Protein AF-A0ABD5YDN0-F1 (afdb_monomer)

Mean predicted aligned error: 12.21 Å

Structure (mmCIF, N/CA/C/O backbone):
data_AF-A0ABD5YDN0-F1
#
_entry.id   AF-A0ABD5YDN0-F1
#
loop_
_atom_site.group_PDB
_atom_site.id
_atom_site.type_symbol
_atom_site.label_atom_id
_atom_site.label_alt_id
_atom_site.label_comp_id
_atom_site.label_asym_id
_atom_site.label_entity_id
_atom_site.label_seq_id
_atom_site.pdbx_PDB_ins_code
_atom_site.Cartn_x
_atom_site.Cartn_y
_atom_site.Cartn_z
_atom_site.occupancy
_atom_site.B_iso_or_equiv
_atom_site.auth_seq_id
_atom_site.auth_comp_id
_atom_site.auth_asym_id
_atom_site.auth_atom_id
_atom_site.pdbx_PDB_model_num
ATOM 1 N N . MET A 1 1 ? 51.843 25.763 -22.630 1.00 38.69 1 MET A N 1
ATOM 2 C CA . MET A 1 1 ? 51.380 25.462 -21.257 1.00 38.69 1 MET A CA 1
ATOM 3 C C . MET A 1 1 ? 50.595 24.166 -21.299 1.00 38.69 1 MET A C 1
ATOM 5 O O . MET A 1 1 ? 49.550 24.118 -21.930 1.00 38.69 1 MET A O 1
ATOM 9 N N . SER A 1 2 ? 51.162 23.115 -20.710 1.00 50.69 2 SER A N 1
ATOM 10 C CA . SER A 1 2 ? 50.565 21.782 -20.612 1.00 50.69 2 SER A CA 1
ATOM 11 C C . SER A 1 2 ? 49.393 21.815 -19.627 1.00 50.69 2 SER A C 1
ATOM 13 O O . SER A 1 2 ? 49.570 22.249 -18.488 1.00 50.69 2 SER A O 1
ATOM 15 N N . LYS A 1 3 ? 48.198 21.399 -20.056 1.00 48.66 3 LYS A N 1
ATOM 16 C CA . LYS A 1 3 ? 47.068 21.133 -19.157 1.00 48.66 3 LYS A CA 1
ATOM 17 C C . LYS A 1 3 ? 46.833 19.626 -19.145 1.00 48.66 3 LYS A C 1
ATOM 19 O O . LYS A 1 3 ? 46.630 19.019 -20.189 1.00 48.66 3 LYS A O 1
ATOM 24 N N . ARG A 1 4 ? 46.952 19.051 -17.946 1.00 50.53 4 ARG A N 1
ATOM 25 C CA . ARG A 1 4 ? 46.818 17.620 -17.650 1.00 50.53 4 ARG A CA 1
ATOM 26 C C . ARG A 1 4 ? 45.435 17.094 -18.068 1.00 50.53 4 ARG A C 1
ATOM 28 O O . ARG A 1 4 ? 44.464 17.839 -17.916 1.00 50.53 4 ARG A O 1
ATOM 35 N N . PRO A 1 5 ? 45.324 15.830 -18.508 1.00 43.91 5 PRO A N 1
ATOM 36 C CA . PRO A 1 5 ? 44.031 15.192 -18.701 1.00 43.91 5 PRO A CA 1
ATOM 37 C C . PRO A 1 5 ? 43.364 14.963 -17.338 1.00 43.91 5 PRO A C 1
ATOM 39 O O . PRO A 1 5 ? 44.002 14.517 -16.382 1.00 43.91 5 PRO A O 1
ATOM 42 N N . LYS A 1 6 ? 42.082 15.322 -17.242 1.00 49.22 6 LYS A N 1
ATOM 43 C CA . LYS A 1 6 ? 41.211 14.899 -16.148 1.00 49.22 6 LYS A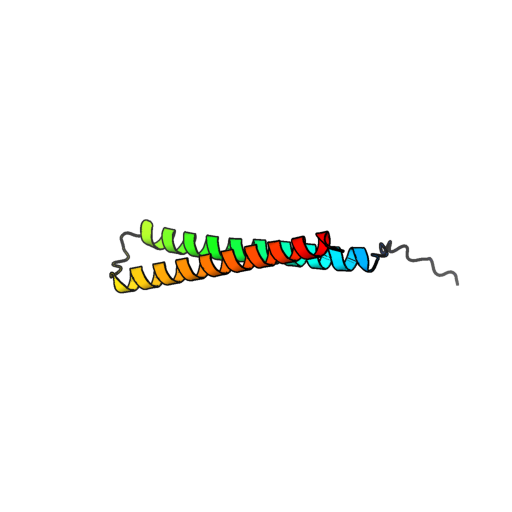 CA 1
ATOM 44 C C . LYS A 1 6 ? 40.757 13.479 -16.469 1.00 49.22 6 LYS A C 1
ATOM 46 O O . LYS A 1 6 ? 39.771 13.315 -17.176 1.00 49.22 6 LYS A O 1
ATOM 51 N N . ASP A 1 7 ? 41.447 12.482 -15.926 1.00 46.34 7 ASP A N 1
ATOM 52 C CA . ASP A 1 7 ? 40.871 11.144 -15.765 1.00 46.34 7 ASP A CA 1
ATOM 53 C C . ASP A 1 7 ? 39.806 11.211 -14.660 1.00 46.34 7 ASP A C 1
ATOM 55 O O . ASP A 1 7 ? 39.988 10.761 -13.532 1.00 46.34 7 ASP A O 1
ATOM 59 N N . GLY A 1 8 ? 38.684 11.854 -14.982 1.00 47.00 8 GLY A N 1
ATOM 60 C CA . GLY A 1 8 ? 37.403 11.469 -14.424 1.00 47.00 8 GLY A CA 1
ATOM 61 C C . GLY A 1 8 ? 36.976 10.271 -15.246 1.00 47.00 8 GLY A C 1
ATOM 62 O O . GLY A 1 8 ? 36.593 10.431 -16.400 1.00 47.00 8 GLY A O 1
ATOM 63 N N . ARG A 1 9 ? 37.137 9.075 -14.684 1.00 46.47 9 ARG A N 1
ATOM 64 C CA . ARG A 1 9 ? 36.693 7.819 -15.282 1.00 46.47 9 ARG A CA 1
ATOM 65 C C . ARG A 1 9 ? 35.159 7.824 -15.280 1.00 46.47 9 ARG A C 1
ATOM 67 O O . ARG A 1 9 ? 34.539 7.215 -14.421 1.00 46.47 9 ARG A O 1
ATOM 74 N N . GLY A 1 10 ? 34.568 8.612 -16.176 1.00 51.09 10 GLY A N 1
ATOM 75 C CA . GLY A 1 10 ? 33.171 8.488 -16.545 1.00 51.09 10 GLY A CA 1
ATOM 76 C C . GLY A 1 10 ? 33.060 7.157 -17.258 1.00 51.09 10 GLY A C 1
ATOM 77 O O . GLY A 1 10 ? 33.602 7.001 -18.351 1.00 51.09 10 GLY A O 1
ATOM 78 N N . VAL A 1 11 ? 32.474 6.174 -16.581 1.00 59.81 11 VAL A N 1
ATOM 79 C CA . VAL A 1 11 ? 32.034 4.951 -17.243 1.00 59.81 11 VAL A CA 1
ATOM 80 C C . VAL A 1 11 ? 31.019 5.420 -18.277 1.00 59.81 11 VAL A C 1
ATOM 82 O O . VAL A 1 11 ? 30.032 6.058 -17.920 1.00 59.81 11 VAL A O 1
ATOM 85 N N . ALA A 1 12 ? 31.344 5.238 -19.554 1.00 58.66 12 ALA A N 1
ATOM 86 C CA . ALA A 1 12 ? 30.398 5.494 -20.622 1.00 58.66 12 ALA A CA 1
ATOM 87 C C . ALA A 1 12 ? 29.342 4.396 -20.509 1.00 58.66 12 ALA A C 1
ATOM 89 O O . ALA A 1 12 ? 29.602 3.269 -20.913 1.00 58.66 12 ALA A O 1
ATOM 90 N N . VAL A 1 13 ? 28.229 4.728 -19.862 1.00 60.09 13 VAL A N 1
ATOM 91 C CA . VAL A 1 13 ? 27.030 3.896 -19.825 1.00 60.09 13 VAL A CA 1
ATOM 92 C C . VAL A 1 13 ? 26.455 3.926 -21.237 1.00 60.09 13 VAL A C 1
ATOM 94 O O . VAL A 1 13 ? 26.301 4.997 -21.835 1.00 60.09 13 VAL A O 1
ATOM 97 N N . THR A 1 14 ? 26.278 2.751 -21.825 1.00 72.00 14 THR A N 1
ATOM 98 C CA . THR A 1 14 ? 25.592 2.600 -23.111 1.00 72.00 14 THR A CA 1
ATOM 99 C C . THR A 1 14 ? 24.101 2.900 -22.941 1.00 72.00 14 THR A C 1
ATOM 101 O O . THR A 1 14 ? 23.591 2.827 -21.834 1.00 72.00 14 THR A O 1
ATOM 104 N N . ALA A 1 15 ? 23.386 3.250 -24.015 1.00 70.69 15 ALA A N 1
ATOM 105 C CA . ALA A 1 15 ? 21.948 3.532 -23.915 1.00 70.69 15 ALA A CA 1
ATOM 106 C C . ALA A 1 15 ? 21.156 2.336 -23.346 1.00 70.69 15 ALA A C 1
ATOM 108 O O . ALA A 1 15 ? 20.262 2.530 -22.541 1.00 70.69 15 ALA A O 1
ATOM 109 N N . GLU A 1 16 ? 21.564 1.110 -23.686 1.00 67.31 16 GLU A N 1
ATOM 110 C CA . GLU A 1 16 ? 20.978 -0.135 -23.169 1.00 67.31 16 GLU A CA 1
ATOM 111 C C . GLU A 1 16 ? 21.235 -0.316 -21.659 1.00 67.31 16 GLU A C 1
ATOM 113 O O . GLU A 1 16 ? 20.367 -0.782 -20.930 1.00 67.31 16 GLU A O 1
ATOM 118 N N . GLU A 1 17 ? 22.415 0.078 -21.164 1.00 69.69 17 GLU A N 1
ATOM 119 C CA . GLU A 1 17 ? 22.713 0.074 -19.724 1.00 69.69 17 GLU A CA 1
ATOM 120 C C . GLU A 1 17 ? 21.998 1.212 -18.974 1.00 69.69 17 GLU A C 1
ATOM 122 O O . GLU A 1 17 ? 21.726 1.065 -17.787 1.00 69.69 17 GLU A O 1
ATOM 127 N N . ASP A 1 18 ? 21.713 2.341 -19.631 1.00 77.31 18 ASP A N 1
ATOM 128 C CA . ASP A 1 18 ? 20.966 3.468 -19.049 1.00 77.31 18 ASP A CA 1
ATOM 129 C C . ASP A 1 18 ? 19.480 3.105 -18.894 1.00 77.31 18 ASP A C 1
ATOM 131 O O . ASP A 1 18 ? 18.919 3.289 -17.815 1.00 77.31 18 ASP A O 1
ATOM 135 N N . ASP A 1 19 ? 18.890 2.480 -19.921 1.00 72.88 19 ASP A N 1
ATOM 136 C CA . ASP A 1 19 ? 17.514 1.968 -19.894 1.00 72.88 19 ASP A CA 1
ATOM 137 C C . ASP A 1 19 ? 17.346 0.886 -18.809 1.00 72.88 19 ASP A C 1
ATOM 139 O O . ASP A 1 19 ? 16.431 0.967 -17.990 1.00 72.88 19 ASP A O 1
ATOM 143 N N . ALA A 1 20 ? 18.280 -0.070 -18.711 1.00 74.31 20 ALA A N 1
ATOM 144 C CA . ALA A 1 20 ? 18.248 -1.102 -17.669 1.00 74.31 20 ALA A CA 1
ATOM 145 C C . ALA A 1 20 ? 18.352 -0.513 -16.246 1.00 74.31 20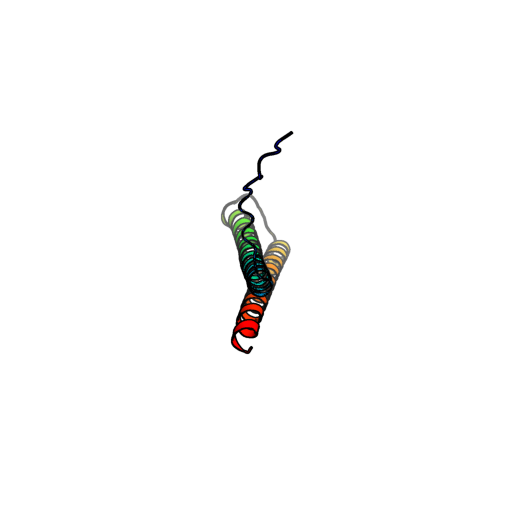 ALA A C 1
ATOM 147 O O . ALA A 1 20 ? 17.684 -0.974 -15.319 1.00 74.31 20 ALA A O 1
ATOM 148 N N . LEU A 1 21 ? 19.164 0.535 -16.055 1.00 82.62 21 LEU A N 1
ATOM 149 C CA . LEU A 1 21 ? 19.266 1.240 -14.772 1.00 82.62 21 LEU A CA 1
ATOM 150 C C . LEU A 1 21 ? 17.990 2.026 -14.437 1.00 82.62 21 LEU A C 1
ATOM 152 O O . LEU A 1 21 ? 17.642 2.148 -13.257 1.00 82.62 21 LEU A O 1
ATOM 156 N N . GLU A 1 22 ? 17.301 2.566 -15.444 1.00 81.62 22 GLU A N 1
ATOM 157 C CA . GLU A 1 22 ? 16.008 3.230 -15.273 1.00 81.62 22 GLU A CA 1
ATOM 158 C C . GLU A 1 22 ? 14.922 2.225 -14.863 1.00 81.62 22 GLU A C 1
ATOM 160 O O . GLU A 1 22 ? 14.202 2.481 -13.888 1.00 81.62 22 GLU A O 1
ATOM 165 N N . THR A 1 23 ? 14.861 1.054 -15.509 1.00 79.50 23 THR A N 1
ATOM 166 C CA . THR A 1 23 ? 13.958 -0.041 -15.119 1.00 79.50 23 THR A CA 1
ATOM 167 C C . THR A 1 23 ? 14.250 -0.531 -13.701 1.00 79.50 23 THR A C 1
ATOM 169 O O . THR A 1 23 ? 13.337 -0.593 -12.869 1.00 79.50 23 THR A O 1
ATOM 172 N N . ASP A 1 24 ? 15.518 -0.808 -13.376 1.00 82.75 24 ASP A N 1
ATOM 173 C CA . ASP A 1 24 ? 15.944 -1.239 -12.039 1.00 82.75 24 ASP A CA 1
ATOM 174 C C . ASP A 1 24 ? 15.524 -0.225 -10.967 1.00 82.75 24 ASP A C 1
ATOM 176 O O . ASP A 1 24 ? 14.996 -0.585 -9.908 1.00 82.75 24 ASP A O 1
ATOM 180 N N . TRP A 1 25 ? 15.723 1.067 -11.236 1.00 87.56 25 TRP A N 1
ATOM 181 C CA . TRP A 1 25 ? 15.320 2.123 -10.317 1.00 87.56 25 TRP A CA 1
ATOM 182 C C . TRP A 1 25 ? 13.801 2.205 -10.153 1.00 87.56 25 TRP A C 1
ATOM 184 O O . TRP A 1 25 ? 13.327 2.353 -9.022 1.00 87.56 25 TRP A O 1
ATOM 194 N N . ALA A 1 26 ? 13.033 2.076 -11.237 1.00 83.75 26 ALA A N 1
ATOM 195 C CA . ALA A 1 26 ? 11.574 2.066 -11.189 1.00 83.75 26 ALA A CA 1
ATOM 196 C C . ALA A 1 26 ? 11.048 0.893 -10.345 1.00 83.75 26 ALA A C 1
ATOM 198 O O . ALA A 1 26 ? 10.211 1.096 -9.462 1.00 83.75 26 ALA A O 1
ATOM 199 N N . VAL A 1 27 ? 11.607 -0.307 -10.529 1.00 81.19 27 VAL A N 1
ATOM 200 C CA . VAL A 1 27 ? 11.277 -1.499 -9.732 1.00 81.19 27 VAL A CA 1
ATOM 201 C C . VAL A 1 27 ? 11.607 -1.285 -8.253 1.00 81.19 27 VAL A C 1
ATOM 203 O O . VAL A 1 27 ? 10.761 -1.524 -7.386 1.00 81.19 27 VAL A O 1
ATOM 206 N N . ILE A 1 28 ? 12.812 -0.795 -7.941 1.00 87.94 28 ILE A N 1
ATOM 207 C CA . ILE A 1 28 ? 13.226 -0.499 -6.560 1.00 87.94 28 ILE A CA 1
ATOM 208 C C . ILE A 1 28 ? 12.289 0.533 -5.927 1.00 87.94 28 ILE A C 1
ATOM 210 O O . ILE A 1 28 ? 11.885 0.374 -4.773 1.00 87.94 28 ILE A O 1
ATOM 214 N N . LYS A 1 29 ? 11.910 1.573 -6.673 1.00 88.12 29 LYS A N 1
ATOM 215 C CA . LYS A 1 29 ? 10.986 2.604 -6.199 1.00 88.12 29 LYS A CA 1
ATOM 216 C C . LYS A 1 29 ? 9.613 2.037 -5.861 1.00 88.12 29 LYS A C 1
ATOM 218 O O . LYS A 1 29 ? 9.151 2.286 -4.750 1.00 88.12 29 LYS A O 1
ATOM 223 N N . SER A 1 30 ? 9.025 1.230 -6.741 1.00 83.69 30 SER A N 1
ATOM 224 C CA . SER A 1 30 ? 7.744 0.562 -6.482 1.00 83.69 30 SER A CA 1
ATOM 225 C C . SER A 1 30 ? 7.798 -0.352 -5.253 1.00 83.69 30 SER A C 1
ATOM 227 O O . SER A 1 30 ? 6.860 -0.384 -4.458 1.00 83.69 30 SER A O 1
ATOM 229 N N . LEU A 1 31 ? 8.908 -1.069 -5.046 1.00 82.50 31 LEU A N 1
ATOM 230 C CA . LEU A 1 31 ? 9.091 -1.918 -3.863 1.00 82.50 31 LEU A CA 1
ATOM 231 C C . LEU A 1 31 ? 9.193 -1.110 -2.561 1.00 82.50 31 LEU A C 1
ATOM 233 O O . LEU A 1 31 ? 8.626 -1.517 -1.544 1.00 82.50 31 LEU A O 1
ATOM 237 N N . ILE A 1 32 ? 9.902 0.022 -2.588 1.00 90.31 32 ILE A N 1
ATOM 238 C CA . ILE A 1 32 ? 10.003 0.937 -1.444 1.00 90.31 32 ILE A CA 1
ATOM 239 C C . ILE A 1 32 ? 8.621 1.500 -1.0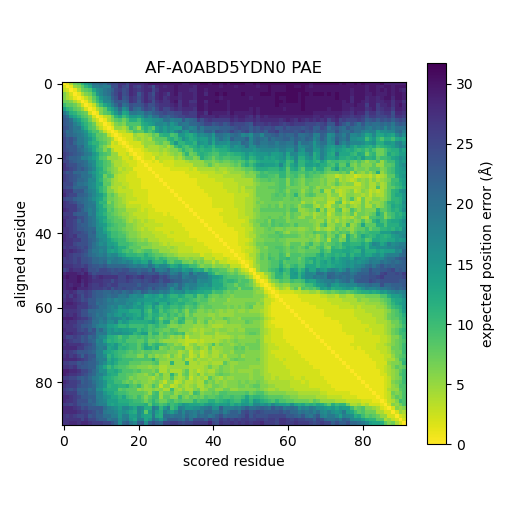97 1.00 90.31 32 ILE A C 1
ATOM 241 O O . ILE A 1 32 ? 8.220 1.439 0.065 1.00 90.31 32 ILE A O 1
ATOM 245 N N . ASP A 1 33 ? 7.868 1.973 -2.091 1.00 84.75 33 ASP A N 1
ATOM 246 C CA . ASP A 1 33 ? 6.548 2.578 -1.875 1.00 84.75 33 ASP A CA 1
ATOM 247 C C . ASP A 1 33 ? 5.554 1.551 -1.283 1.00 84.75 33 ASP A C 1
ATOM 249 O O . ASP A 1 33 ? 4.860 1.823 -0.296 1.00 84.75 33 ASP A O 1
ATOM 253 N N . ALA A 1 34 ? 5.579 0.304 -1.770 1.00 80.94 34 ALA A N 1
ATOM 254 C CA . ALA A 1 34 ? 4.794 -0.796 -1.204 1.00 80.94 34 ALA A CA 1
ATOM 255 C C . ALA A 1 34 ? 5.147 -1.102 0.272 1.00 80.94 34 ALA A C 1
ATOM 257 O O . ALA A 1 34 ? 4.265 -1.410 1.090 1.00 80.94 34 ALA A O 1
ATOM 258 N N . GLN A 1 35 ? 6.429 -1.014 0.642 1.00 85.62 35 GLN A N 1
ATOM 259 C CA . GLN A 1 35 ? 6.874 -1.166 2.032 1.00 85.62 35 GLN A CA 1
ATOM 260 C C . GLN A 1 35 ? 6.410 -0.010 2.920 1.00 85.62 35 GLN A C 1
ATOM 262 O O . GLN A 1 35 ? 5.955 -0.260 4.039 1.00 85.62 35 GLN A O 1
ATOM 267 N N . GLU A 1 36 ? 6.464 1.231 2.436 1.00 89.69 36 GLU A N 1
ATOM 268 C CA . GLU A 1 36 ? 5.966 2.401 3.167 1.00 89.69 36 GLU A CA 1
ATOM 269 C C . GLU A 1 36 ? 4.467 2.272 3.482 1.00 89.69 36 GLU A C 1
ATOM 271 O O . GLU A 1 36 ? 4.047 2.488 4.623 1.00 89.69 36 GLU A O 1
ATOM 276 N N . HIS A 1 37 ? 3.661 1.818 2.517 1.00 81.56 37 HIS A N 1
ATOM 277 C CA . HIS A 1 37 ? 2.233 1.550 2.717 1.00 81.56 37 HIS A CA 1
ATOM 278 C C . HIS A 1 37 ? 1.958 0.460 3.762 1.00 81.56 37 HIS A C 1
ATOM 280 O O . HIS A 1 37 ? 1.022 0.571 4.566 1.00 81.56 37 HIS A O 1
ATOM 286 N N . THR A 1 38 ? 2.789 -0.582 3.784 1.00 81.06 38 THR A N 1
ATOM 287 C CA . THR A 1 38 ? 2.687 -1.661 4.774 1.00 81.06 38 THR A CA 1
ATOM 288 C C . THR A 1 38 ? 3.049 -1.165 6.174 1.00 81.06 38 THR A C 1
ATOM 290 O O . THR A 1 38 ? 2.306 -1.412 7.125 1.00 81.06 38 THR A O 1
ATOM 293 N N . ASN A 1 39 ? 4.144 -0.414 6.304 1.00 83.38 39 ASN A N 1
ATOM 294 C CA . ASN A 1 39 ? 4.587 0.144 7.581 1.00 83.38 39 ASN A CA 1
ATOM 295 C C . ASN A 1 39 ? 3.551 1.107 8.173 1.00 83.38 39 ASN A C 1
ATOM 297 O O . ASN A 1 39 ? 3.211 0.978 9.346 1.00 83.38 39 ASN A O 1
ATOM 301 N N . ALA A 1 40 ? 2.970 1.995 7.359 1.00 83.75 40 ALA A N 1
ATOM 302 C CA . ALA A 1 40 ? 1.934 2.921 7.820 1.00 83.75 40 ALA A CA 1
ATOM 303 C C . ALA A 1 40 ? 0.695 2.190 8.372 1.00 83.75 40 ALA A C 1
ATOM 305 O O . ALA A 1 40 ? 0.085 2.627 9.349 1.00 83.75 40 ALA A O 1
ATOM 306 N N . SER A 1 41 ? 0.328 1.056 7.769 1.00 75.31 41 SER A N 1
ATOM 307 C CA . SER A 1 41 ? -0.796 0.234 8.233 1.00 75.31 41 SER A CA 1
ATOM 308 C C . SER A 1 41 ? -0.483 -0.458 9.567 1.00 75.31 41 SER A C 1
ATOM 310 O O . SER A 1 41 ? -1.330 -0.494 10.461 1.00 75.31 41 SER A O 1
ATOM 312 N N . LEU A 1 42 ? 0.750 -0.947 9.740 1.00 81.94 42 LEU A N 1
ATOM 313 C CA . LEU A 1 42 ? 1.214 -1.554 10.992 1.00 81.94 42 LEU A CA 1
ATOM 314 C C . LEU A 1 42 ? 1.319 -0.540 12.136 1.00 81.94 42 LEU A C 1
ATOM 316 O O . LEU A 1 42 ? 0.937 -0.861 13.258 1.00 81.94 42 LEU A O 1
ATOM 320 N N . GLU A 1 43 ? 1.801 0.674 11.869 1.00 83.44 43 GLU A N 1
ATOM 321 C CA . GLU A 1 43 ? 1.883 1.746 12.870 1.00 83.44 43 GLU A CA 1
ATOM 322 C C . GLU A 1 43 ? 0.500 2.135 13.394 1.00 83.44 43 GLU A C 1
ATOM 324 O O . GLU A 1 43 ? 0.305 2.241 14.606 1.00 83.44 43 GLU A O 1
ATOM 329 N N . ARG A 1 44 ? -0.482 2.275 12.495 1.00 77.12 44 ARG A N 1
ATOM 330 C CA . ARG A 1 44 ? -1.878 2.529 12.876 1.00 77.12 44 ARG A CA 1
ATOM 331 C C . ARG A 1 44 ? -2.426 1.400 13.740 1.00 77.12 44 ARG A C 1
ATOM 333 O O . ARG A 1 44 ? -2.920 1.658 14.831 1.00 77.12 44 ARG A O 1
ATOM 340 N N . TYR A 1 45 ? -2.262 0.148 13.309 1.00 76.75 45 TYR A N 1
ATOM 341 C CA . TYR A 1 45 ? -2.678 -1.003 14.110 1.00 76.75 45 TYR A CA 1
ATOM 342 C C . TYR A 1 45 ? -2.011 -1.027 15.491 1.00 76.75 45 TYR A C 1
ATOM 344 O O . TYR A 1 45 ? -2.684 -1.271 16.488 1.00 76.75 45 TYR A O 1
ATOM 352 N N . ALA A 1 46 ? -0.707 -0.754 15.568 1.00 78.62 46 ALA A N 1
AT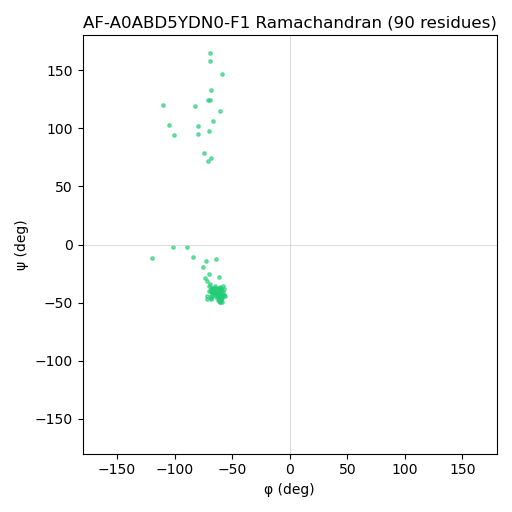OM 353 C CA . ALA A 1 46 ? 0.020 -0.723 16.830 1.00 78.62 46 ALA A CA 1
ATOM 354 C C . ALA A 1 46 ? -0.514 0.367 17.769 1.00 78.62 46 ALA A C 1
ATOM 356 O O . ALA A 1 46 ? -0.674 0.098 18.959 1.00 78.62 46 ALA A O 1
ATOM 357 N N . LEU A 1 47 ? -0.842 1.557 17.252 1.00 75.56 47 LEU A N 1
ATOM 358 C CA . LEU A 1 47 ? -1.495 2.614 18.029 1.00 75.56 47 LEU A CA 1
ATOM 359 C C . LEU A 1 47 ? -2.831 2.136 18.613 1.00 75.56 47 LEU A C 1
ATOM 361 O O . LEU A 1 47 ? -3.067 2.346 19.799 1.00 75.56 47 LEU A O 1
ATOM 365 N N . TYR A 1 48 ? -3.658 1.432 17.833 1.00 68.88 48 TYR A N 1
ATOM 366 C CA . TYR A 1 48 ? -4.956 0.931 18.310 1.00 68.88 48 TYR A CA 1
ATOM 367 C C . TYR A 1 48 ? -4.839 -0.227 19.293 1.00 68.88 48 TYR A C 1
ATOM 369 O O . TYR A 1 48 ? -5.488 -0.230 20.330 1.00 68.88 48 TYR A O 1
ATOM 377 N N . ALA A 1 49 ? -4.020 -1.226 18.977 1.00 71.06 49 ALA A N 1
ATOM 378 C CA . ALA A 1 49 ? -3.962 -2.466 19.740 1.00 71.06 49 ALA A CA 1
ATOM 379 C C . ALA A 1 49 ? -3.274 -2.312 21.106 1.00 71.06 49 ALA A C 1
ATOM 381 O O . ALA A 1 49 ? -3.345 -3.230 21.921 1.00 71.06 49 ALA A O 1
ATOM 382 N N 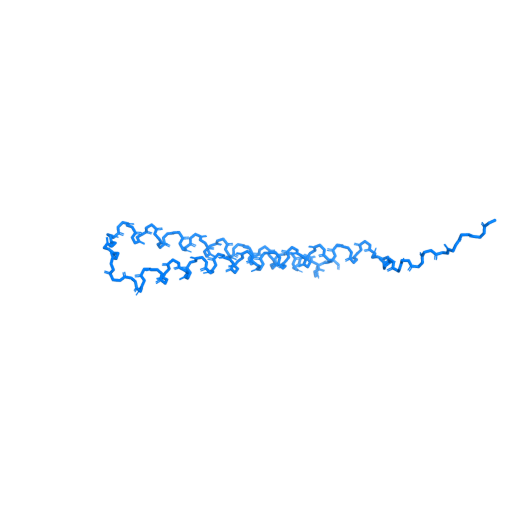. THR A 1 50 ? -2.557 -1.206 21.340 1.00 72.44 50 THR A N 1
ATOM 383 C CA . THR A 1 50 ? -1.702 -1.042 22.530 1.00 72.44 50 THR A CA 1
ATOM 384 C C . THR A 1 50 ? -2.068 0.129 23.435 1.00 72.44 50 THR A C 1
ATOM 386 O O . THR A 1 50 ? -1.538 0.193 24.543 1.00 72.44 50 THR A O 1
ATOM 389 N N . HIS A 1 51 ? -2.945 1.042 23.012 1.00 69.75 51 HIS A N 1
ATOM 390 C CA . HIS A 1 51 ? -3.374 2.164 23.848 1.00 69.75 51 HIS A CA 1
ATOM 391 C C . HIS A 1 51 ? -4.794 1.931 24.384 1.00 69.75 51 HIS A C 1
ATOM 393 O O . HIS A 1 51 ? -5.772 2.157 23.678 1.00 69.75 51 HIS A O 1
ATOM 399 N N . ASP A 1 52 ? -4.891 1.540 25.661 1.00 58.28 52 ASP A N 1
ATOM 400 C CA . ASP A 1 52 ? -6.151 1.354 26.414 1.00 58.28 52 ASP A CA 1
ATOM 401 C C . ASP A 1 52 ? -6.958 2.662 26.607 1.00 58.28 52 ASP A C 1
ATOM 403 O O . ASP A 1 52 ? -8.120 2.622 27.004 1.00 58.28 52 ASP A O 1
ATOM 407 N N . ASP A 1 53 ? -6.362 3.826 26.320 1.00 61.69 53 ASP A N 1
ATOM 408 C CA . ASP A 1 53 ? -6.971 5.150 26.520 1.00 61.69 53 ASP A CA 1
ATOM 409 C C . ASP A 1 53 ? -7.771 5.656 25.301 1.00 61.69 53 ASP A C 1
ATOM 411 O O . ASP A 1 53 ? -8.337 6.753 25.340 1.00 61.69 53 ASP A O 1
ATOM 415 N N . VAL A 1 54 ? -7.800 4.898 24.199 1.00 61.19 54 VAL A N 1
ATOM 416 C CA . VAL A 1 54 ? -8.489 5.298 22.965 1.00 61.19 54 VAL A CA 1
ATOM 417 C C . VAL A 1 54 ? -9.840 4.586 22.893 1.00 61.19 54 VAL A C 1
ATOM 419 O O . VAL A 1 54 ? -9.938 3.453 22.430 1.00 61.19 54 VAL A O 1
ATOM 422 N N . ASP A 1 55 ? -10.893 5.254 23.368 1.00 66.81 55 ASP A N 1
ATOM 423 C CA . ASP A 1 55 ? -12.280 4.780 23.265 1.00 66.81 55 ASP A CA 1
ATOM 424 C C . ASP A 1 55 ? -12.764 4.965 21.815 1.00 66.81 55 ASP A C 1
ATOM 426 O O . ASP A 1 55 ? -13.385 5.967 21.458 1.00 66.81 55 ASP A O 1
ATOM 430 N N . LEU A 1 56 ? -12.344 4.049 20.937 1.00 68.38 56 LEU A N 1
ATOM 431 C CA . LEU A 1 56 ? -12.677 4.077 19.515 1.00 68.38 56 LEU A CA 1
ATOM 432 C C . LEU A 1 56 ? -14.052 3.465 19.291 1.00 68.38 56 LEU A C 1
ATOM 434 O O . LEU A 1 56 ? -14.278 2.280 19.546 1.00 68.38 56 LEU A O 1
ATOM 438 N N . ASP A 1 57 ? -14.962 4.271 18.756 1.00 79.12 57 ASP A N 1
ATOM 439 C CA . ASP A 1 57 ? -16.230 3.763 18.264 1.00 79.12 57 ASP A CA 1
ATOM 440 C C . ASP A 1 57 ? -16.045 2.914 16.992 1.00 79.12 57 ASP A C 1
ATOM 442 O O . ASP A 1 57 ? -15.001 2.898 16.333 1.00 79.12 57 ASP A O 1
ATOM 446 N N . ALA A 1 58 ? -17.090 2.158 16.658 1.00 77.38 58 ALA A N 1
ATOM 447 C CA . ALA A 1 58 ? -17.074 1.259 15.511 1.00 77.38 58 ALA A CA 1
ATOM 448 C C . ALA A 1 58 ? -16.871 1.991 14.172 1.00 77.38 58 ALA A C 1
ATOM 450 O O . ALA A 1 58 ? -16.329 1.397 13.245 1.00 77.38 58 ALA A O 1
ATOM 451 N N . GLU A 1 59 ? -17.294 3.254 14.073 1.00 83.19 59 GLU A N 1
ATOM 452 C CA . GLU A 1 59 ? -17.130 4.084 12.875 1.00 83.19 59 GLU A CA 1
ATOM 453 C C . GLU A 1 59 ? -15.653 4.419 12.657 1.00 83.19 59 GLU A C 1
ATOM 455 O O . GLU A 1 59 ? -15.110 4.190 11.58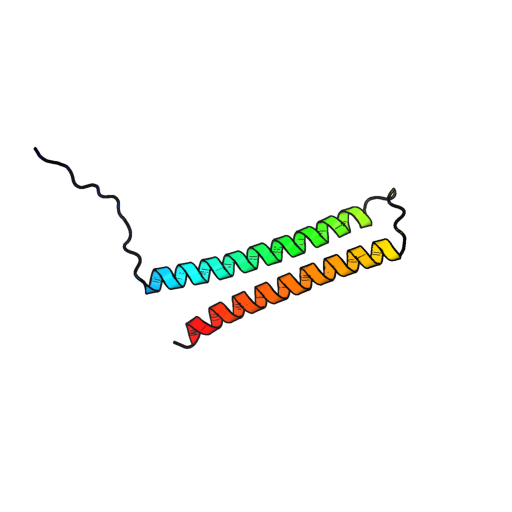0 1.00 83.19 59 GLU A O 1
ATOM 460 N N . THR A 1 60 ? -14.965 4.837 13.717 1.00 78.06 60 THR A N 1
ATOM 461 C CA . THR A 1 60 ? -13.540 5.159 13.667 1.00 78.06 60 THR A CA 1
ATOM 462 C C . THR A 1 60 ? -12.694 3.916 13.360 1.00 78.06 60 THR A C 1
ATOM 464 O O . THR A 1 60 ? -11.729 3.980 12.597 1.00 78.06 60 THR A O 1
ATOM 467 N N . ILE A 1 61 ? -13.066 2.750 13.905 1.00 77.44 61 ILE A N 1
ATOM 468 C CA . ILE A 1 61 ? -12.413 1.473 13.573 1.00 77.44 61 ILE A CA 1
ATOM 469 C C . ILE A 1 61 ? -12.592 1.138 12.083 1.00 77.44 61 ILE A C 1
ATOM 471 O O . ILE A 1 61 ? -11.627 0.725 11.436 1.00 77.44 61 ILE A O 1
ATOM 475 N N . ASP A 1 62 ? -13.795 1.322 11.534 1.00 82.81 62 ASP A N 1
ATOM 476 C CA . ASP A 1 62 ? -14.088 1.059 10.121 1.00 82.81 62 ASP A CA 1
ATOM 477 C C . ASP A 1 62 ? -13.273 1.972 9.191 1.00 82.81 62 ASP A C 1
ATOM 479 O O . ASP A 1 62 ? -12.660 1.485 8.240 1.00 82.81 62 ASP A O 1
ATOM 483 N N . GLU A 1 63 ? -13.150 3.265 9.516 1.00 84.38 63 GLU A N 1
ATOM 484 C CA . GLU A 1 63 ? -12.313 4.207 8.758 1.00 84.38 63 GLU A CA 1
ATOM 485 C C . GLU A 1 63 ? -10.846 3.766 8.705 1.00 84.38 63 GLU A C 1
ATOM 487 O O . GLU A 1 63 ? -10.211 3.785 7.643 1.00 84.38 63 GLU A O 1
ATOM 492 N N . TYR A 1 64 ? -10.293 3.327 9.835 1.00 78.94 64 TYR A N 1
ATOM 493 C CA . TYR A 1 64 ? -8.909 2.870 9.890 1.00 78.94 64 TYR A CA 1
ATOM 494 C C . TYR A 1 64 ? -8.681 1.567 9.132 1.00 78.94 64 TYR A C 1
ATOM 496 O O . TYR A 1 64 ? -7.665 1.431 8.440 1.00 78.94 64 TYR A O 1
ATOM 504 N N . LEU A 1 65 ? -9.625 0.627 9.216 1.00 80.94 65 LEU A N 1
ATOM 505 C CA . LEU A 1 65 ? -9.587 -0.599 8.425 1.00 80.94 65 LEU A CA 1
ATOM 506 C C . LEU A 1 65 ? -9.677 -0.288 6.927 1.00 80.94 65 LEU A C 1
ATOM 508 O O . LEU A 1 65 ? -8.872 -0.810 6.156 1.00 80.94 65 LEU A O 1
ATOM 512 N N . ALA A 1 66 ? -10.575 0.610 6.516 1.00 86.81 66 ALA A N 1
ATOM 513 C CA . ALA A 1 66 ? -10.696 1.049 5.129 1.00 86.81 66 ALA A CA 1
ATOM 514 C C . ALA A 1 66 ? -9.395 1.689 4.619 1.00 86.81 66 ALA A C 1
ATOM 516 O O . ALA A 1 66 ? -8.938 1.391 3.512 1.00 86.81 66 ALA A O 1
ATOM 517 N N . GLN A 1 67 ? -8.743 2.516 5.440 1.00 84.38 67 GLN A N 1
ATOM 518 C CA . GLN A 1 67 ? -7.475 3.144 5.077 1.00 84.38 67 GLN A CA 1
ATOM 519 C C . GLN A 1 67 ? -6.330 2.127 4.950 1.00 84.38 67 GLN A C 1
ATOM 521 O O . GLN A 1 67 ? -5.507 2.244 4.041 1.00 84.38 67 GLN A O 1
ATOM 526 N N . ALA A 1 68 ? -6.267 1.130 5.837 1.00 79.88 68 ALA A N 1
ATOM 527 C CA . ALA A 1 68 ? -5.280 0.052 5.757 1.00 79.88 68 ALA A CA 1
ATOM 528 C C . ALA A 1 68 ? -5.483 -0.811 4.500 1.00 79.88 68 ALA A C 1
ATOM 530 O O . ALA A 1 68 ? -4.519 -1.121 3.798 1.00 79.88 68 ALA A O 1
ATOM 531 N N . VAL A 1 69 ? -6.737 -1.139 4.168 1.00 84.31 69 VAL A N 1
ATOM 532 C CA . VAL A 1 69 ? -7.083 -1.853 2.929 1.00 84.31 69 VAL A CA 1
ATOM 533 C C . VAL A 1 69 ? -6.620 -1.064 1.706 1.00 84.31 69 VAL A C 1
ATOM 535 O O . VAL A 1 69 ? -5.895 -1.615 0.881 1.00 84.31 69 VAL A O 1
ATOM 538 N N . ALA A 1 70 ? -6.934 0.232 1.629 1.00 86.56 70 ALA A N 1
ATOM 539 C CA . ALA A 1 70 ? -6.523 1.079 0.509 1.00 86.56 70 ALA A CA 1
ATOM 540 C C . ALA A 1 70 ? -4.991 1.153 0.348 1.00 86.56 70 ALA A C 1
ATOM 542 O O . ALA A 1 70 ? -4.475 1.122 -0.772 1.00 86.56 70 ALA A O 1
ATOM 543 N N . CYS A 1 71 ? -4.240 1.213 1.455 1.00 84.00 71 CYS A N 1
ATOM 544 C CA . CYS A 1 71 ? -2.777 1.157 1.421 1.00 84.00 71 CYS A CA 1
ATOM 545 C C . CYS A 1 71 ? -2.265 -0.178 0.853 1.00 84.00 71 CYS A C 1
ATOM 547 O O . CYS A 1 71 ? -1.347 -0.185 0.033 1.00 84.00 71 CYS A O 1
ATOM 549 N N . HIS A 1 72 ? -2.856 -1.306 1.249 1.00 84.88 72 HIS A N 1
ATOM 550 C CA . HIS A 1 72 ? -2.458 -2.617 0.735 1.00 84.88 72 HIS A CA 1
ATOM 551 C C . HIS A 1 72 ? -2.850 -2.836 -0.730 1.00 84.88 72 HIS A C 1
ATOM 553 O O . HIS A 1 72 ? -2.088 -3.452 -1.472 1.00 84.88 72 HIS A O 1
ATOM 559 N N . GLU A 1 73 ? -3.995 -2.315 -1.171 1.00 90.31 73 GLU A N 1
ATOM 560 C CA . GLU A 1 73 ? -4.382 -2.335 -2.584 1.00 90.31 73 GLU A CA 1
ATOM 561 C C . GLU A 1 73 ? -3.377 -1.567 -3.445 1.00 90.31 73 GLU A C 1
ATOM 563 O O . GLU A 1 73 ? -2.917 -2.102 -4.455 1.00 90.31 73 GLU A O 1
ATOM 568 N N . ARG A 1 74 ? -2.950 -0.375 -3.003 1.00 87.69 74 ARG A N 1
ATOM 569 C CA . ARG A 1 74 ? -1.897 0.394 -3.681 1.00 87.69 74 ARG A CA 1
ATOM 570 C C . ARG A 1 74 ? -0.579 -0.379 -3.742 1.00 87.69 74 ARG A C 1
ATOM 572 O O . ARG A 1 74 ? -0.025 -0.532 -4.823 1.00 87.69 74 ARG A O 1
ATOM 579 N N . ALA A 1 75 ? -0.141 -0.961 -2.625 1.00 83.81 75 ALA A N 1
ATOM 580 C CA . ALA A 1 75 ? 1.067 -1.786 -2.593 1.00 83.81 75 ALA A CA 1
ATOM 581 C C . ALA A 1 75 ? 0.996 -2.971 -3.579 1.00 83.81 75 ALA A C 1
ATOM 583 O O . ALA A 1 75 ? 1.985 -3.310 -4.225 1.00 83.81 75 ALA A O 1
ATOM 584 N N . LEU A 1 76 ? -0.174 -3.605 -3.729 1.00 89.50 76 LEU A N 1
ATOM 585 C CA . LEU A 1 76 ? -0.374 -4.668 -4.717 1.00 89.50 76 LEU A CA 1
ATOM 586 C C . LEU A 1 76 ? -0.308 -4.154 -6.160 1.00 89.50 76 LEU A C 1
ATOM 588 O O . LEU A 1 76 ? 0.184 -4.875 -7.026 1.00 89.50 76 LEU A O 1
ATOM 592 N N . GLU A 1 77 ? -0.821 -2.957 -6.436 1.00 92.25 77 GLU A N 1
ATOM 593 C CA . GLU A 1 77 ? -0.697 -2.313 -7.748 1.00 92.25 77 GLU A CA 1
ATOM 594 C C . GLU A 1 77 ? 0.764 -2.010 -8.083 1.00 92.25 77 GLU A C 1
ATOM 596 O O . GLU A 1 77 ? 1.213 -2.378 -9.167 1.00 92.25 77 GLU A O 1
ATOM 601 N N . ASP A 1 78 ? 1.526 -1.457 -7.140 1.00 85.38 78 ASP A N 1
ATOM 602 C CA . ASP A 1 78 ? 2.945 -1.141 -7.335 1.00 85.38 78 ASP A CA 1
ATOM 603 C C . ASP A 1 78 ? 3.767 -2.409 -7.619 1.00 85.38 78 ASP A C 1
ATOM 605 O O . ASP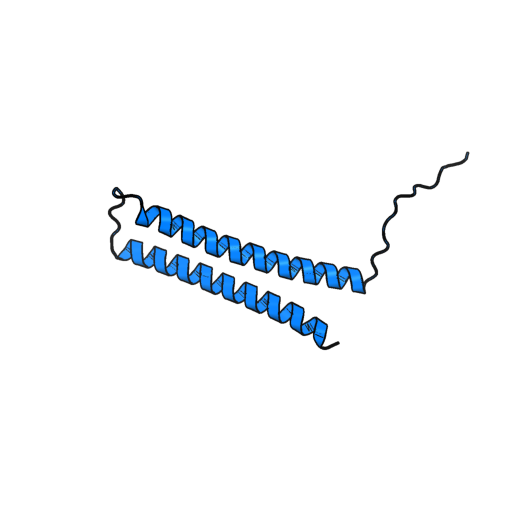 A 1 78 ? 4.594 -2.439 -8.530 1.00 85.38 78 ASP A O 1
ATOM 609 N N . LEU A 1 79 ? 3.486 -3.505 -6.904 1.00 86.12 79 LEU A N 1
ATOM 610 C CA . LEU A 1 79 ? 4.116 -4.807 -7.153 1.00 86.12 79 LEU A CA 1
ATOM 611 C C . LEU A 1 79 ? 3.747 -5.398 -8.521 1.00 86.12 79 LEU A C 1
ATOM 613 O O . LEU A 1 79 ? 4.572 -6.063 -9.149 1.00 86.12 79 LEU A O 1
ATOM 617 N N . ARG A 1 80 ? 2.510 -5.189 -8.989 1.00 89.75 80 ARG A N 1
ATOM 618 C CA . ARG A 1 80 ? 2.090 -5.621 -10.331 1.00 89.75 80 ARG A CA 1
ATOM 619 C C . ARG A 1 80 ? 2.794 -4.804 -11.407 1.00 89.75 80 ARG A C 1
ATOM 621 O O . ARG A 1 80 ? 3.310 -5.415 -12.335 1.00 89.75 80 ARG A O 1
ATOM 628 N N . ALA A 1 81 ? 2.874 -3.484 -11.241 1.00 84.88 81 ALA A N 1
ATOM 629 C CA . ALA A 1 81 ? 3.595 -2.599 -12.151 1.00 84.88 81 ALA A CA 1
ATOM 630 C C . ALA A 1 81 ? 5.083 -2.975 -12.232 1.00 84.88 81 ALA A C 1
ATOM 632 O O . ALA A 1 81 ? 5.609 -3.157 -13.325 1.00 84.88 81 ALA A O 1
ATOM 633 N N . ALA A 1 82 ? 5.737 -3.210 -11.090 1.00 83.75 82 ALA A N 1
ATOM 634 C CA . ALA A 1 82 ? 7.121 -3.682 -11.053 1.00 83.75 82 ALA A CA 1
ATOM 635 C C . ALA A 1 82 ? 7.307 -5.012 -11.804 1.00 83.75 82 ALA A C 1
ATOM 637 O O . ALA A 1 82 ? 8.280 -5.188 -12.531 1.00 83.75 82 ALA A O 1
ATOM 638 N N . ARG A 1 83 ? 6.360 -5.951 -11.670 1.00 83.38 83 ARG A N 1
ATOM 639 C CA . ARG A 1 83 ? 6.400 -7.225 -12.402 1.00 83.38 83 ARG A CA 1
ATOM 640 C C . ARG A 1 83 ? 6.192 -7.048 -13.908 1.00 83.38 83 ARG A C 1
ATOM 642 O O . ARG A 1 83 ? 6.796 -7.783 -14.680 1.00 83.38 83 ARG A O 1
ATOM 649 N N . GLU A 1 84 ? 5.314 -6.137 -14.316 1.00 87.25 84 GLU A N 1
ATOM 650 C CA . GLU A 1 84 ? 5.079 -5.823 -15.730 1.00 87.25 84 GLU A CA 1
ATOM 651 C C . GLU A 1 84 ? 6.320 -5.207 -16.377 1.00 87.25 84 GLU A C 1
ATOM 653 O O . GLU A 1 84 ? 6.669 -5.613 -17.477 1.00 87.25 84 GLU A O 1
ATOM 658 N N . LEU A 1 85 ? 7.026 -4.317 -15.674 1.00 82.12 85 LEU A N 1
ATOM 659 C CA . LEU A 1 85 ? 8.274 -3.721 -16.160 1.00 82.12 85 LEU A CA 1
ATOM 660 C C . LEU A 1 85 ? 9.346 -4.779 -16.457 1.00 82.12 85 LEU A C 1
ATOM 662 O O . LEU A 1 85 ? 9.920 -4.770 -17.538 1.00 82.12 85 LEU A O 1
ATOM 666 N N . VAL A 1 86 ? 9.543 -5.741 -15.550 1.00 78.38 86 VAL A N 1
ATOM 667 C CA . VAL A 1 86 ? 10.497 -6.848 -15.761 1.00 78.38 86 VAL A CA 1
ATOM 668 C C . V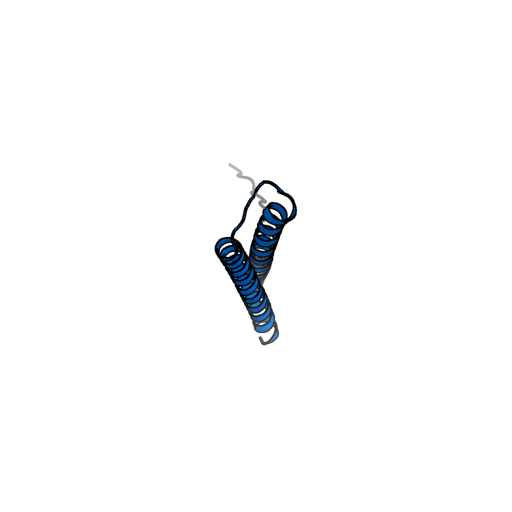AL A 1 86 ? 10.077 -7.751 -16.927 1.00 78.38 86 VAL A C 1
ATOM 670 O O . VAL A 1 86 ? 10.918 -8.218 -17.682 1.00 78.38 86 VAL A O 1
ATOM 673 N N . ALA A 1 87 ? 8.776 -8.004 -17.101 1.00 74.94 87 ALA A N 1
ATOM 674 C CA . ALA A 1 87 ? 8.290 -8.886 -18.163 1.00 74.94 87 ALA A CA 1
ATOM 675 C C . ALA A 1 87 ? 8.446 -8.294 -19.576 1.00 74.94 87 ALA A C 1
ATOM 677 O O . ALA A 1 87 ? 8.512 -9.056 -20.536 1.00 74.94 87 ALA A O 1
ATOM 678 N N . VAL A 1 88 ? 8.489 -6.964 -19.710 1.00 64.19 88 VAL A N 1
ATOM 679 C CA . VAL A 1 88 ? 8.694 -6.289 -21.003 1.00 64.19 88 VAL A CA 1
ATOM 680 C C . VAL A 1 88 ? 10.137 -6.447 -21.498 1.00 64.19 88 VAL A C 1
ATOM 682 O O . VAL A 1 88 ? 10.340 -6.567 -22.698 1.00 64.19 88 VAL A O 1
ATOM 685 N N . GLU A 1 89 ? 11.126 -6.530 -20.605 1.00 57.59 89 GLU A N 1
ATOM 686 C CA . GLU A 1 89 ? 12.538 -6.721 -20.983 1.00 57.59 89 GLU A CA 1
ATOM 687 C C . GLU A 1 89 ? 12.869 -8.159 -21.433 1.00 57.59 89 GLU A C 1
ATOM 689 O O . GLU A 1 89 ? 13.865 -8.372 -22.118 1.00 57.59 89 GLU A O 1
ATOM 694 N N . ASP A 1 90 ? 12.041 -9.150 -21.081 1.00 56.94 90 ASP A N 1
ATOM 695 C CA . ASP A 1 90 ? 12.239 -10.560 -21.461 1.00 56.94 90 ASP A CA 1
ATOM 696 C C . ASP A 1 90 ? 11.683 -10.906 -22.868 1.00 56.94 90 ASP A C 1
ATOM 698 O O . ASP A 1 90 ? 11.929 -12.010 -23.368 1.00 56.94 90 ASP A O 1
ATOM 702 N N . GLU A 1 91 ? 10.907 -10.014 -23.504 1.00 54.44 91 GLU A N 1
ATOM 703 C CA . GLU A 1 91 ? 10.243 -10.254 -24.803 1.00 54.44 91 GLU A CA 1
ATOM 704 C C . GLU A 1 91 ? 10.938 -9.610 -26.028 1.00 54.44 91 GLU A C 1
ATOM 706 O O . GLU A 1 91 ? 10.490 -9.862 -27.153 1.00 54.44 91 GLU A O 1
ATOM 711 N N . ASP A 1 92 ? 12.041 -8.869 -25.845 1.00 44.12 92 ASP A N 1
ATOM 712 C CA . ASP A 1 92 ? 12.828 -8.216 -26.917 1.00 44.12 92 ASP A CA 1
ATOM 713 C C . ASP A 1 92 ? 14.169 -8.916 -27.250 1.00 44.12 92 ASP A C 1
ATOM 715 O O . ASP A 1 92 ? 14.901 -9.359 -26.333 1.00 44.12 92 ASP A O 1
#

Solvent-accessible surface area (backbone atoms only — not comparable to full-atom values): 5368 Å² total; per-residue (Å²): 134,92,77,80,84,79,86,68,84,70,76,82,72,48,72,69,58,49,51,51,50,50,52,52,48,52,36,52,48,28,53,51,53,27,48,54,34,51,50,55,38,50,53,52,49,50,56,61,78,68,42,93,85,63,89,69,50,73,66,60,51,48,54,52,51,52,52,37,49,54,30,50,53,49,26,52,49,31,52,48,53,36,51,51,58,58,54,58,67,75,76,113

Foldseek 3Di:
DDDDDPPPVPPPQDPVNVVVVVLVVLLVVLQVQLVVLQVVLVVLVCVVVPDPPDPDDPVNVVVSVVSNVVSNVSSVVSNVVNVVSVVVVVPD

Organism: NCBI:txid1526162

Nearest PDB structures (foldseek):
  2lw1-assembly1_A  TM=5.682E-01  e=1.516E+00  Escherichia coli K-12
  7qhm-assembly1_J  TM=3.579E-01  e=1.348E+00  Corynebacterium glutamicum ATCC 13032

Radius of gyration: 22.87 Å; Cα contacts (8 Å, |Δi|>4): 36; chains: 1; bounding box: 68×36×53 Å

pLDDT: mean 74.51, std 13.37, range [38.69, 92.25]

Sequence (92 aa):
MSKRPKDGRGVAVTAEEDDALETDWAVIKSLIDAQEHTNASLERYALYATHDDVDLDAETIDEYLAQAVACHERALEDLRAARELVAVEDED

InterPro domains:
  IPR058416 Domain of unknown function DUF8103 [PF26405] (8-86)

Secondary structure (DSSP, 8-state):
--------------HHHHHHHHHHHHHHHHHHHHHHHHHHHHHHHHHHHH-TT----HHHHHHHHHHHHHHHHHHHHHHHHHHHHHHHHT--

=== Feature glossary ===
The record interleaves many kinds of information about one protein. Here is each kind framed as the question it answers.

Q: What known structures does this most resemble?
A: Structural nearest neighbors (via Foldseek easy-search vs the PDB). Reported per hit: target PDB id, E-value, and alignment TM-score. A TM-score above ~0.5 is the conventional threshold for 'same fold'.

Q: Where is each backbone atom in 3D?
A: The mmCIF table is the protein's shape written out atom by atom. For each backbone N, Cα, C, and carbonyl O, it records an (x, y, z) coordinate triple in Å plus the residue type, chain letter, and residue number.

Q: What are the backbone torsion angles?
A: The φ/ψ torsion pair specifies the backbone conformation at each residue. φ rotates about the N–Cα bond, ψ about the Cα–C bond. Steric clashes forbid most of the (φ, ψ) plane — the allowed regions (α-helix basin, β-sheet basin, left-handed helix) are the Ramachandran-allowed regions.

Q: Which residues are buried vs exposed?
A: Solvent-accessible surface area (SASA) is the area in Å² traced out by the centre of a 1.4 Å probe sphere (a water molecule) rolled over the protein's van der Waals surface (Shrake–Rupley / Lee–Richards construction). Buried residues have near-zero SASA; fully exposed residues can exceed 200 Å². The total SASA scales roughly with the number of surface residues.

Q: How confident is the AlphaFold model at each residue?
A: pLDDT is the predicted lDDT-Cα score: AlphaFold's confidence that the local environment of each residue (all inter-atomic distances within 15 Å) is correctly placed. It is a per-residue number between 0 and 100, with higher meaning more reliable.

Q: What does the local fold look like, residue by residue?
A: 3Di is Foldseek's structural alphabet. Each residue is assigned one of twenty discrete states based on how its Cα sits relative to its spatial (not sequential) neighbors. Aligning 3Di strings finds structural homologs roughly as well as full 3D superposition, but orders of magnitude faster.

Q: How big and how compact is the whole molecule?
A: Radius of gyration (Rg) is the root-mean-square distance of Cα atoms from their centroid — a single number for overall size and compactness. A globular domain of N residues has Rg ≈ 2.2·N^0.38 Å; an extended or disordered chain has a much larger Rg. The Cα contact count is the number of residue pairs whose Cα atoms are within 8 Å and are more than four positions apart in sequence — a standard proxy for tertiary packing density. The bounding box is the smallest axis-aligned box enclosing all Cα atoms.

Q: Which residues are in helices, strands, or loops?
A: DSSP 8-state secondary structure assigns each residue one of H (α-helix), G (3₁₀-helix), I (π-helix), E (extended β-strand), B (isolated β-bridge), T (hydrogen-bonded turn), S (bend), or '-' (coil). The assignment is computed from backbone hydrogen-bond geometry via the Kabsch–Sander algorithm.

Q: How mobile is each atom in the crystal?
A: Crystallographic B-factors measure how much each atom's electron density is smeared out, in Å². They rise in mobile loops and surface residues and fall in the buried interior. In AlphaFold models this column is repurposed to hold pLDDT instead.

Q: What if only a Cα trace is available?
A: P-SEA three-state annotation labels each residue as helix, strand, or coil based purely on the geometry of the Cα trace. It serves as a fallback when the full backbone (and thus DSSP) is unavailable.

Q: What family and function is it annotated with?
A: Database cross-references. InterPro integrates a dozen domain/family signature databases into unified entries with residue-range hits. GO terms attach function/process/location labels with evidence codes. CATH codes position the fold in a four-level structural taxonomy. Organism is the NCBI-taxonomy species name.

Q: Are the domains correctly placed relative to each other?
A: Predicted Aligned Error (PAE) is an AlphaFold confi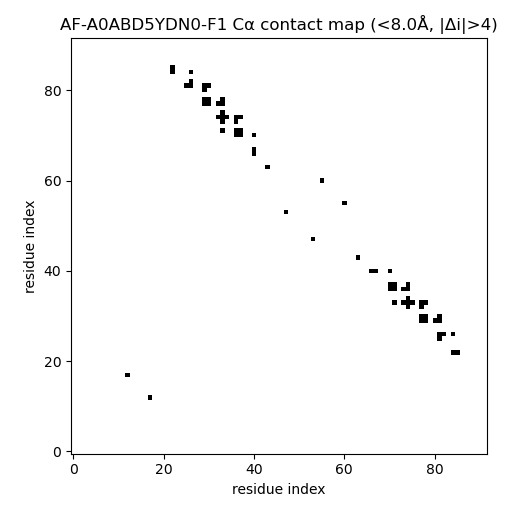dence matrix: entry (i, j) is the expected error in the position of residue j, in ångströms, when the prediction is superimposed on the true structure at residue i. Low PAE within a block of residues means that block is internally rigid and well-predicted; high PAE between two blocks means their relative placement is uncertain even if each block individually is confident.

Q: What do the diagnostic plots show?
A: Three diagnostic plots accompany the record. The Cα contact map visualizes the tertiary structure as a 2D adjacency matrix (8 Å cutoff, sequence-local contacts suppressed). The Ramachandran plot shows the distribution of backbone (φ, ψ) torsions, with points in the α and β basins reflecting secondary structure content. The PAE plot shows AlphaFold's inter-residue confidence as a color matrix.

Q: What is the amino-acid chain?
A: Primary structure: the covalent order of the twenty standard amino acids along the backbone. Two proteins with the same sequence will (almost always) fold to the same structure; two with 30% identity often share a fold but not the details.

Q: What do the rendered images show?
A: The six renders are orthographic views along the three Cartesian axes in both directions. Representation (cartoon, sticks, or surface) and color scheme (sequence-rainbow or by-chain) vary across proteins so the training set covers all the common visualization conventions.